Protein AF-A0A451AI60-F1 (afdb_monomer)

Organism: NCBI:txid2126343

Sequence (115 aa):
MENNRDEIVEEFSELGLFKDPHAISDLVGNKIPRLRKLSQVKKAGYYKDPTFLEKLKEVNEEEKWGIQYSPDGGLLVTEEDIDTVLRVLNNDRLTSKINAETFDADVKHKLPAAP

InterPro domains:
  IPR032359 Kiwa protein KwaB-like [PF16162] (3-99)

Radius of gyration: 14.9 Å; Cα contacts (8 Å, |Δi|>4): 104; chains: 1; bounding box: 44×38×31 Å

Foldseek 3Di:
DLVLLVVLLVVCVVVLQAPHSVQLVVLCPPPPVLVVLSSLLVVQVLVVPVVLVVLLVVVCVVVVLVFDADPVRHTDDDNVCSVVVSCSSSVNVVCCVVVVDDDPPPPPPDDDDDD

Mean predicted aligned error: 9.5 Å

pLDDT: mean 74.56, std 13.35, range [36.62, 85.44]

Structure (mmCIF, N/CA/C/O backbone):
data_AF-A0A451AI60-F1
#
_entry.id   AF-A0A451AI60-F1
#
loop_
_atom_site.group_PDB
_atom_site.id
_atom_site.type_symbol
_atom_site.label_atom_id
_atom_site.label_alt_id
_atom_site.label_comp_id
_atom_site.label_asym_id
_atom_site.label_entity_id
_atom_site.label_seq_id
_atom_site.pdbx_PDB_ins_code
_atom_site.Cartn_x
_atom_site.Cartn_y
_atom_site.Cartn_z
_atom_site.occupancy
_atom_site.B_iso_or_equiv
_atom_site.auth_seq_id
_atom_site.auth_comp_id
_atom_site.auth_asym_id
_atom_site.auth_atom_id
_atom_site.pdbx_PDB_model_num
ATOM 1 N N . MET A 1 1 ? 17.602 -14.838 -5.232 1.00 50.69 1 MET A N 1
ATOM 2 C CA . MET A 1 1 ? 16.883 -13.606 -4.825 1.00 50.69 1 MET A CA 1
ATOM 3 C C . MET A 1 1 ? 15.650 -13.352 -5.693 1.00 50.69 1 MET A C 1
ATOM 5 O O . MET A 1 1 ? 14.818 -12.558 -5.282 1.00 50.69 1 MET A O 1
ATOM 9 N N . GLU A 1 2 ? 15.482 -14.050 -6.823 1.00 52.94 2 GLU A N 1
ATOM 10 C CA . GLU A 1 2 ? 14.276 -13.948 -7.664 1.00 52.94 2 GLU A CA 1
ATOM 11 C C . GLU A 1 2 ? 13.000 -14.492 -7.006 1.00 52.94 2 GLU A C 1
ATOM 13 O O . GLU A 1 2 ? 11.951 -13.879 -7.144 1.00 52.94 2 GLU A O 1
ATOM 18 N N . ASN A 1 3 ? 13.103 -15.558 -6.206 1.00 65.25 3 ASN A N 1
ATOM 19 C CA . ASN A 1 3 ? 11.942 -16.220 -5.591 1.00 65.25 3 ASN A CA 1
ATOM 20 C C . ASN A 1 3 ? 11.075 -15.255 -4.752 1.00 65.25 3 ASN A C 1
ATOM 22 O O . ASN A 1 3 ? 9.867 -15.178 -4.905 1.00 65.25 3 ASN A O 1
ATOM 26 N N . ASN A 1 4 ? 11.718 -14.384 -3.969 1.00 69.31 4 ASN A N 1
ATOM 27 C CA . ASN A 1 4 ? 11.007 -13.462 -3.084 1.00 69.31 4 ASN A CA 1
ATOM 28 C C . ASN A 1 4 ? 10.240 -12.356 -3.836 1.00 69.31 4 ASN A C 1
ATOM 30 O O . ASN A 1 4 ? 9.316 -11.774 -3.273 1.00 69.31 4 ASN A O 1
ATOM 34 N N . ARG A 1 5 ? 10.661 -12.036 -5.071 1.00 75.88 5 ARG A N 1
ATOM 35 C CA . ARG A 1 5 ? 9.979 -11.084 -5.956 1.00 75.88 5 ARG A CA 1
ATOM 36 C C . ARG A 1 5 ? 8.785 -11.736 -6.635 1.00 75.88 5 ARG A C 1
ATOM 38 O O . ARG A 1 5 ? 7.749 -11.094 -6.710 1.00 75.88 5 ARG A O 1
ATOM 45 N N . ASP A 1 6 ? 8.948 -12.956 -7.127 1.00 79.44 6 ASP A N 1
ATOM 46 C CA . ASP A 1 6 ? 7.850 -13.676 -7.771 1.00 79.44 6 ASP A CA 1
ATOM 47 C C . ASP A 1 6 ? 6.726 -13.925 -6.765 1.00 79.44 6 ASP A C 1
ATOM 49 O O . ASP A 1 6 ? 5.602 -13.502 -6.993 1.00 79.44 6 ASP A O 1
ATOM 53 N N . GLU A 1 7 ? 7.064 -14.413 -5.569 1.00 83.25 7 GLU A N 1
ATOM 54 C CA . GLU A 1 7 ? 6.074 -14.691 -4.526 1.00 83.25 7 GLU A CA 1
ATOM 55 C C . GLU A 1 7 ? 5.241 -13.459 -4.127 1.00 83.25 7 GLU A C 1
ATOM 57 O O . GLU A 1 7 ? 4.030 -13.551 -4.004 1.00 83.25 7 GLU A O 1
ATOM 62 N N . ILE A 1 8 ? 5.851 -12.284 -3.918 1.00 82.69 8 ILE A N 1
ATOM 63 C CA . ILE A 1 8 ? 5.076 -11.078 -3.557 1.00 82.69 8 ILE A CA 1
ATOM 64 C C . ILE A 1 8 ? 4.261 -10.539 -4.740 1.00 82.69 8 ILE A C 1
ATOM 66 O O . ILE A 1 8 ? 3.191 -9.976 -4.538 1.00 82.69 8 ILE A O 1
ATOM 70 N N . VAL A 1 9 ? 4.753 -10.705 -5.971 1.00 83.31 9 VAL A N 1
ATOM 71 C CA . VAL A 1 9 ? 4.006 -10.365 -7.188 1.00 83.31 9 VAL A CA 1
ATOM 72 C C . VAL A 1 9 ? 2.778 -11.268 -7.320 1.00 83.31 9 VAL A C 1
ATOM 74 O O . VAL A 1 9 ? 1.696 -10.770 -7.630 1.00 83.31 9 VAL A O 1
ATOM 77 N N . GLU A 1 10 ? 2.918 -12.559 -7.019 1.00 84.44 10 GLU A N 1
ATOM 78 C CA . GLU A 1 10 ? 1.797 -13.494 -6.928 1.00 84.44 10 GLU A CA 1
ATOM 79 C C . GLU A 1 10 ? 0.824 -13.088 -5.815 1.00 84.44 10 GLU A C 1
AT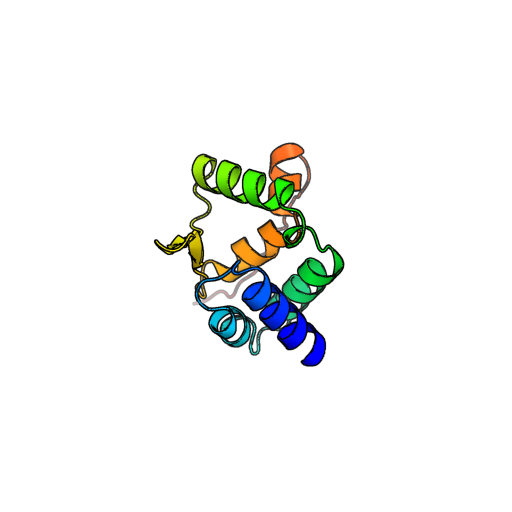OM 81 O O . GLU A 1 10 ? -0.360 -12.930 -6.098 1.00 84.44 10 GLU A O 1
ATOM 86 N N . GLU A 1 11 ? 1.299 -12.781 -4.601 1.00 85.44 11 GLU A N 1
ATOM 87 C CA . GLU A 1 11 ? 0.422 -12.325 -3.507 1.00 85.44 11 GLU A CA 1
ATOM 88 C C . GLU A 1 11 ? -0.358 -11.055 -3.878 1.00 85.44 11 GLU A C 1
ATOM 90 O O . GLU A 1 11 ? -1.542 -10.920 -3.582 1.00 85.44 11 GLU A O 1
ATOM 95 N N . PHE A 1 12 ? 0.287 -10.105 -4.553 1.00 84.25 12 PHE A N 1
ATOM 96 C CA . PHE A 1 12 ? -0.370 -8.903 -5.059 1.00 84.25 12 PHE A CA 1
ATOM 97 C C . PHE A 1 12 ? -1.451 -9.199 -6.096 1.00 84.25 12 PHE A C 1
ATOM 99 O O . PHE A 1 12 ? -2.466 -8.500 -6.122 1.00 84.25 12 PHE A O 1
ATOM 106 N N . SER A 1 13 ? -1.228 -10.213 -6.931 1.00 83.56 13 SER A N 1
ATOM 107 C CA . SER A 1 13 ? -2.209 -10.713 -7.891 1.00 83.56 13 SER A CA 1
ATOM 108 C C . SER A 1 13 ? -3.397 -11.359 -7.174 1.00 83.56 13 SER A C 1
ATOM 110 O O . SER A 1 13 ? -4.543 -11.019 -7.459 1.00 83.56 13 SER A O 1
ATOM 112 N N . GLU A 1 14 ? -3.136 -12.222 -6.187 1.00 84.31 14 GLU A N 1
ATOM 113 C CA . GLU A 1 14 ? -4.172 -12.901 -5.397 1.00 84.31 14 GLU A CA 1
ATOM 114 C C . GLU A 1 14 ? -5.033 -11.922 -4.594 1.00 84.31 14 GLU A C 1
ATOM 116 O O . GLU A 1 14 ? -6.250 -12.078 -4.508 1.00 84.31 14 GLU A O 1
ATOM 121 N N . LEU A 1 15 ? -4.413 -10.879 -4.041 1.00 80.44 15 LEU A N 1
ATOM 122 C CA . LEU A 1 15 ? -5.107 -9.817 -3.313 1.00 80.44 15 LEU A CA 1
ATOM 123 C C . LEU A 1 15 ? -5.815 -8.819 -4.241 1.00 80.44 15 LEU A C 1
ATOM 125 O O . LEU A 1 15 ? -6.541 -7.954 -3.753 1.00 80.44 15 LEU A O 1
ATOM 129 N N . GLY A 1 16 ? -5.587 -8.887 -5.559 1.00 80.62 16 GLY A N 1
ATOM 130 C CA . GLY A 1 16 ? -6.095 -7.902 -6.517 1.00 80.62 16 GLY A CA 1
ATOM 131 C C . GLY A 1 16 ? -5.598 -6.482 -6.231 1.00 80.62 16 GLY A C 1
ATOM 132 O O . GLY A 1 16 ? -6.258 -5.504 -6.582 1.00 80.62 16 GLY A O 1
ATOM 133 N N . LEU A 1 17 ? -4.449 -6.361 -5.558 1.00 82.06 17 LEU A N 1
ATOM 134 C CA . LEU A 1 17 ? -3.948 -5.085 -5.062 1.00 82.06 17 LEU A CA 1
ATOM 135 C C . LEU A 1 17 ? -3.489 -4.185 -6.206 1.00 82.06 17 LEU A C 1
ATOM 137 O O . LEU A 1 17 ? -3.664 -2.971 -6.161 1.00 82.06 17 LEU A O 1
ATOM 141 N N . PHE A 1 18 ? -2.901 -4.795 -7.232 1.00 83.19 18 PHE A N 1
ATOM 142 C CA . PHE A 1 18 ? -2.397 -4.125 -8.420 1.00 83.19 18 PHE A CA 1
ATOM 143 C C . PHE A 1 18 ? -3.186 -4.554 -9.644 1.00 83.19 18 PHE A C 1
ATOM 145 O O . PHE A 1 18 ? -3.549 -5.720 -9.783 1.00 83.19 18 PHE A O 1
ATOM 152 N N . LYS A 1 19 ? -3.393 -3.618 -10.573 1.00 83.88 19 LYS A N 1
ATOM 153 C CA . LYS A 1 19 ? -3.982 -3.954 -11.875 1.00 83.88 19 LYS A CA 1
ATOM 154 C C . LYS A 1 19 ? -3.050 -4.834 -12.699 1.00 83.88 19 LYS A C 1
ATOM 156 O O . LYS A 1 19 ? -3.523 -5.734 -13.383 1.00 83.88 19 LYS A O 1
ATOM 161 N N . ASP A 1 20 ? -1.751 -4.5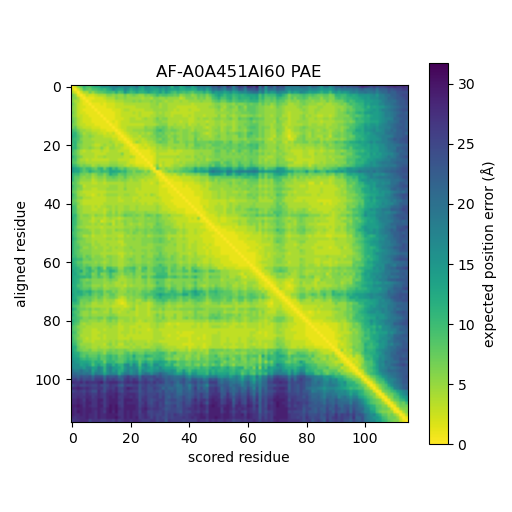46 -12.629 1.00 81.88 20 ASP A N 1
ATOM 162 C CA . ASP A 1 20 ? -0.719 -5.291 -13.339 1.00 81.88 20 ASP A CA 1
ATOM 163 C C . ASP A 1 20 ? 0.423 -5.668 -12.376 1.00 81.88 20 ASP A C 1
ATOM 165 O O . ASP A 1 20 ? 1.363 -4.895 -12.164 1.00 81.88 20 ASP A O 1
ATOM 169 N N . PRO A 1 21 ? 0.337 -6.839 -11.722 1.00 79.75 21 PRO A N 1
ATOM 170 C CA . PRO A 1 21 ? 1.386 -7.305 -10.820 1.00 79.75 21 PRO A CA 1
ATOM 171 C C . PRO A 1 21 ? 2.684 -7.631 -11.586 1.00 79.75 21 PRO A C 1
ATOM 173 O O . PRO A 1 21 ? 3.785 -7.483 -11.049 1.00 79.75 21 PRO A O 1
ATOM 176 N N . HIS A 1 22 ? 2.593 -7.972 -12.875 1.00 79.69 22 HIS A N 1
ATOM 177 C CA . HIS A 1 22 ? 3.758 -8.209 -13.730 1.00 79.69 22 HIS A CA 1
ATOM 178 C C . HIS A 1 22 ? 4.571 -6.928 -13.967 1.00 79.69 22 HIS A C 1
ATOM 180 O O . HIS A 1 22 ? 5.801 -6.998 -14.007 1.00 79.69 22 HIS A O 1
ATOM 186 N N . ALA A 1 23 ? 3.930 -5.757 -14.019 1.00 82.75 23 ALA A N 1
ATOM 187 C CA . ALA A 1 23 ? 4.603 -4.465 -14.088 1.00 82.75 23 ALA A CA 1
ATOM 188 C C . ALA A 1 23 ? 5.498 -4.224 -12.865 1.00 82.75 23 ALA A C 1
ATOM 190 O O . ALA A 1 23 ? 6.629 -3.778 -13.025 1.00 82.75 23 ALA A O 1
ATOM 191 N N . ILE A 1 24 ? 5.065 -4.588 -11.648 1.00 81.31 24 ILE A N 1
ATOM 192 C CA . ILE A 1 24 ? 5.932 -4.535 -10.452 1.00 81.31 24 ILE A CA 1
ATOM 193 C C . ILE A 1 24 ? 7.183 -5.370 -10.698 1.00 81.31 24 ILE A C 1
ATOM 195 O O . ILE A 1 24 ? 8.300 -4.914 -10.453 1.00 81.31 24 ILE A O 1
ATOM 199 N N . SER A 1 25 ? 6.987 -6.591 -11.195 1.00 81.81 25 SER A N 1
ATOM 200 C CA . SER A 1 25 ? 8.072 -7.501 -11.516 1.00 81.81 25 SER A CA 1
ATOM 201 C C . SER A 1 25 ? 9.051 -6.812 -12.479 1.00 81.81 25 SER A C 1
ATOM 203 O O . SER A 1 25 ? 10.212 -6.619 -12.127 1.00 81.81 25 SER A O 1
ATOM 205 N N . ASP A 1 26 ? 8.592 -6.352 -13.640 1.00 83.75 26 ASP A N 1
ATOM 206 C CA . ASP A 1 26 ? 9.429 -5.712 -14.663 1.00 83.75 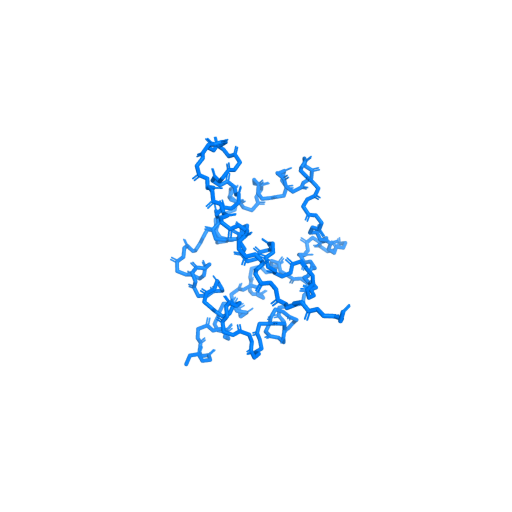26 ASP A CA 1
ATOM 207 C C . ASP A 1 26 ? 10.175 -4.463 -14.147 1.00 83.75 26 ASP A C 1
ATOM 209 O O . ASP A 1 26 ? 11.398 -4.354 -14.271 1.00 83.75 26 ASP A O 1
ATOM 213 N N . LEU A 1 27 ? 9.467 -3.580 -13.436 1.00 81.94 27 LEU A N 1
ATOM 214 C CA . LEU A 1 27 ? 10.008 -2.338 -12.875 1.00 81.94 27 LEU A CA 1
ATOM 215 C C . LEU A 1 27 ? 11.047 -2.582 -11.773 1.00 81.94 27 LEU A C 1
ATOM 217 O O . LEU A 1 27 ? 11.989 -1.794 -11.596 1.00 81.94 27 LEU A O 1
ATOM 221 N N . VAL A 1 28 ? 10.865 -3.643 -10.986 1.00 76.69 28 VAL A N 1
ATOM 222 C CA . VAL A 1 28 ? 11.795 -4.046 -9.926 1.00 76.69 28 VAL A CA 1
ATOM 223 C C . VAL A 1 28 ? 12.991 -4.785 -10.530 1.00 76.69 28 VAL A C 1
ATOM 225 O O . VAL A 1 28 ? 14.129 -4.505 -10.146 1.00 76.69 28 VAL A O 1
ATOM 228 N N . GLY A 1 29 ? 12.736 -5.652 -11.512 1.00 71.81 29 GLY A N 1
ATOM 229 C CA . GLY A 1 29 ? 13.644 -6.040 -12.587 1.00 71.81 29 GLY A CA 1
ATOM 230 C C . GLY A 1 29 ? 15.105 -6.186 -12.186 1.00 71.81 29 GLY A C 1
ATOM 231 O O . GLY A 1 29 ? 15.496 -7.068 -11.423 1.00 71.81 29 GLY A O 1
ATOM 232 N N . ASN A 1 30 ? 15.912 -5.275 -12.727 1.00 64.50 30 ASN A N 1
ATOM 233 C CA . ASN A 1 30 ? 17.358 -5.212 -12.534 1.00 64.50 30 ASN A CA 1
ATOM 234 C C . ASN A 1 30 ? 17.783 -4.216 -11.433 1.00 64.50 30 ASN A C 1
ATOM 236 O O . ASN A 1 30 ? 18.972 -3.986 -11.216 1.00 64.50 30 ASN A O 1
ATOM 240 N N . LYS A 1 31 ? 16.838 -3.588 -10.719 1.00 78.44 31 LYS A N 1
ATOM 241 C CA . LYS A 1 31 ? 17.159 -2.571 -9.707 1.00 78.44 31 LYS A CA 1
ATOM 242 C C . LYS A 1 31 ? 17.196 -3.194 -8.313 1.00 78.44 31 LYS A C 1
ATOM 244 O O . LYS A 1 31 ? 16.203 -3.215 -7.588 1.00 78.44 31 LYS A O 1
ATOM 249 N N . ILE A 1 32 ? 18.398 -3.596 -7.889 1.00 79.25 32 ILE A N 1
ATOM 250 C CA . ILE A 1 32 ? 18.728 -4.038 -6.516 1.00 79.25 32 ILE A CA 1
ATOM 251 C C . ILE A 1 32 ? 18.046 -3.209 -5.403 1.00 79.25 32 ILE A C 1
ATOM 253 O O . ILE A 1 32 ? 17.490 -3.818 -4.484 1.00 79.25 32 ILE A O 1
ATOM 257 N N . PRO A 1 33 ? 18.033 -1.857 -5.425 1.00 79.44 33 PRO A N 1
ATOM 258 C CA . PRO A 1 33 ? 17.362 -1.090 -4.373 1.00 79.44 33 PRO A CA 1
ATOM 259 C C . PRO A 1 33 ? 15.846 -1.332 -4.323 1.00 79.44 33 PRO A C 1
ATOM 261 O O . PRO A 1 33 ? 15.284 -1.424 -3.232 1.00 79.44 33 PRO A O 1
ATOM 264 N N . ARG A 1 34 ? 15.189 -1.502 -5.479 1.00 82.31 34 ARG A N 1
ATOM 265 C CA . ARG A 1 34 ? 13.753 -1.812 -5.561 1.00 82.31 34 ARG A CA 1
ATOM 266 C C . ARG A 1 34 ? 13.476 -3.231 -5.061 1.00 82.31 34 ARG A C 1
ATOM 268 O O . ARG A 1 34 ? 12.560 -3.417 -4.270 1.00 82.31 34 ARG A O 1
ATOM 275 N N . LEU A 1 35 ? 14.328 -4.200 -5.410 1.00 82.88 35 LEU A N 1
ATOM 276 C CA . LEU A 1 35 ? 14.239 -5.584 -4.916 1.00 82.88 35 LEU A CA 1
ATOM 277 C C . LEU A 1 35 ? 14.333 -5.668 -3.388 1.00 82.88 35 LEU A C 1
ATOM 279 O O . LEU A 1 35 ? 13.584 -6.416 -2.754 1.00 82.88 35 LEU A O 1
ATOM 283 N N . ARG A 1 36 ? 15.236 -4.883 -2.781 1.00 82.56 36 ARG A N 1
ATOM 284 C CA . ARG A 1 36 ? 15.324 -4.798 -1.318 1.00 82.56 36 ARG A CA 1
ATOM 285 C C . ARG A 1 36 ? 14.042 -4.235 -0.721 1.00 82.56 36 ARG A C 1
ATOM 287 O O . ARG A 1 36 ? 13.523 -4.833 0.214 1.00 82.56 36 ARG A O 1
ATOM 294 N N . LYS A 1 37 ? 13.519 -3.128 -1.260 1.00 81.25 37 LYS A N 1
ATOM 295 C CA . LYS A 1 37 ? 12.261 -2.531 -0.783 1.00 81.25 37 LYS A CA 1
ATOM 296 C C . LYS A 1 37 ? 11.107 -3.519 -0.886 1.00 81.25 37 LYS A C 1
ATOM 298 O O . LYS A 1 37 ? 10.447 -3.760 0.114 1.00 81.25 37 LYS A O 1
ATOM 303 N N . LEU A 1 38 ? 10.953 -4.169 -2.034 1.00 84.50 38 LEU A N 1
ATOM 304 C CA . LEU A 1 38 ? 9.955 -5.210 -2.265 1.00 84.50 38 LEU A CA 1
ATOM 305 C C . LEU A 1 38 ? 10.060 -6.345 -1.229 1.00 84.50 38 LEU A C 1
ATOM 307 O O . LEU A 1 38 ? 9.073 -6.724 -0.608 1.00 84.50 38 LEU A O 1
ATOM 311 N N . SER A 1 39 ? 11.273 -6.827 -0.952 1.00 84.00 39 SER A N 1
ATOM 312 C CA . SER A 1 39 ? 11.487 -7.851 0.079 1.00 84.00 39 SER A CA 1
ATOM 313 C C . SER A 1 39 ? 11.117 -7.369 1.486 1.00 84.00 39 SER A C 1
ATOM 315 O O . SER A 1 39 ? 10.589 -8.148 2.277 1.00 84.00 39 SER A O 1
ATOM 317 N N . GLN A 1 40 ? 11.366 -6.095 1.809 1.00 84.00 40 GLN A N 1
ATOM 318 C CA . GLN A 1 40 ? 10.935 -5.511 3.080 1.00 84.00 40 GLN A CA 1
ATOM 319 C C . GLN A 1 40 ? 9.412 -5.392 3.150 1.00 84.00 40 GLN A C 1
ATOM 321 O O . GLN A 1 40 ? 8.848 -5.705 4.190 1.00 84.00 40 GLN A O 1
ATOM 326 N N . VAL A 1 41 ? 8.742 -4.993 2.061 1.00 85.12 41 VAL A N 1
ATOM 327 C CA . VAL A 1 41 ? 7.272 -4.973 1.968 1.00 85.12 41 VAL A CA 1
ATOM 328 C C . VAL A 1 41 ? 6.711 -6.362 2.252 1.00 85.12 41 VAL A C 1
ATOM 330 O O . VAL A 1 41 ? 5.866 -6.498 3.132 1.00 85.12 41 VAL A O 1
ATOM 333 N N . LYS A 1 42 ? 7.235 -7.403 1.585 1.00 84.25 42 LYS A N 1
ATOM 334 C CA . LYS A 1 42 ? 6.828 -8.797 1.823 1.00 84.25 42 LYS A CA 1
ATOM 335 C C . LYS A 1 42 ? 6.988 -9.184 3.290 1.00 84.25 42 LYS A C 1
ATOM 337 O O . LYS A 1 42 ? 6.065 -9.721 3.890 1.00 84.25 42 LYS A O 1
ATOM 342 N N . LYS A 1 43 ? 8.157 -8.887 3.866 1.00 82.75 43 LYS A N 1
ATOM 343 C CA . LYS A 1 43 ? 8.479 -9.206 5.261 1.00 82.75 43 LYS A CA 1
ATOM 344 C C . LYS A 1 43 ? 7.581 -8.462 6.251 1.00 82.75 43 LYS A C 1
ATOM 346 O O . LYS A 1 43 ? 7.271 -9.001 7.305 1.00 82.75 43 LYS A O 1
ATOM 351 N N . ALA A 1 44 ? 7.203 -7.233 5.919 1.00 83.25 44 ALA A N 1
ATOM 352 C CA . ALA A 1 44 ? 6.334 -6.406 6.734 1.00 83.25 44 ALA A CA 1
ATOM 353 C C . ALA A 1 44 ? 4.872 -6.875 6.668 1.00 83.25 44 ALA A C 1
ATOM 355 O O . ALA A 1 44 ? 4.176 -6.850 7.675 1.00 83.25 44 ALA A O 1
ATOM 356 N N . GLY A 1 45 ? 4.415 -7.325 5.494 1.00 82.56 45 GLY A N 1
ATOM 357 C CA . GLY A 1 45 ? 3.102 -7.947 5.312 1.00 82.56 45 GLY A CA 1
ATOM 358 C C . GLY A 1 45 ? 1.903 -7.015 5.520 1.00 82.56 45 GLY A C 1
ATOM 359 O O . GLY A 1 45 ? 0.777 -7.494 5.505 1.00 82.56 45 GLY A O 1
ATOM 360 N N . TYR A 1 46 ? 2.110 -5.702 5.687 1.00 83.38 46 TYR A N 1
ATOM 361 C CA . TYR A 1 46 ? 1.035 -4.743 5.976 1.00 83.38 46 TYR A CA 1
ATOM 362 C C . TYR A 1 46 ? -0.036 -4.680 4.888 1.00 83.38 46 TYR A C 1
ATOM 364 O O . TYR A 1 46 ? -1.207 -4.517 5.196 1.00 83.38 46 TYR A O 1
ATOM 372 N N . TYR A 1 47 ? 0.344 -4.863 3.625 1.00 81.88 47 TYR A N 1
ATOM 373 C CA . TYR A 1 47 ? -0.586 -4.884 2.493 1.00 81.88 47 TYR A CA 1
ATOM 374 C C . TYR A 1 47 ? -1.605 -6.035 2.543 1.00 81.88 47 TYR A C 1
ATOM 376 O O . TYR A 1 47 ? -2.578 -6.004 1.799 1.00 81.88 47 TYR A O 1
ATOM 384 N N . LYS A 1 48 ? -1.389 -7.047 3.396 1.00 82.69 48 LYS A N 1
ATOM 385 C CA . LYS A 1 48 ? -2.353 -8.128 3.648 1.00 82.69 48 LYS A CA 1
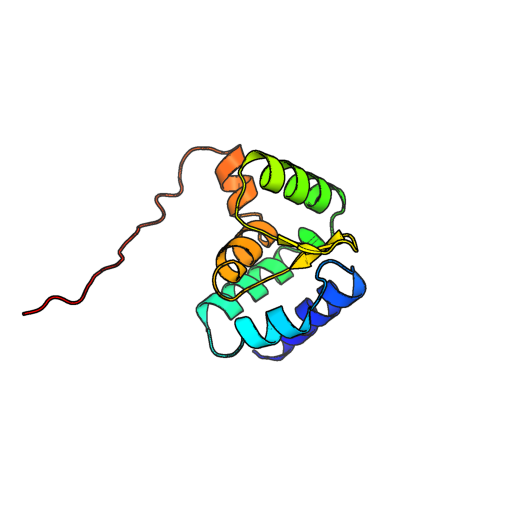ATOM 386 C C . LYS A 1 48 ? -3.459 -7.698 4.613 1.00 82.69 48 LYS A C 1
ATOM 388 O O . LYS A 1 48 ? -4.472 -8.381 4.718 1.00 82.69 48 LYS A O 1
ATOM 393 N N . ASP A 1 49 ? -3.253 -6.602 5.343 1.00 83.75 49 ASP A N 1
ATOM 394 C CA . ASP A 1 49 ? -4.220 -6.081 6.296 1.00 83.75 49 ASP A CA 1
ATOM 395 C C . ASP A 1 49 ? -5.187 -5.107 5.596 1.00 83.75 49 ASP A C 1
ATOM 397 O O . ASP A 1 49 ? -4.750 -4.099 5.032 1.00 83.75 49 ASP A O 1
ATOM 401 N N . PRO A 1 50 ? -6.505 -5.365 5.626 1.00 80.19 50 PRO A N 1
ATOM 402 C CA . PRO A 1 50 ? -7.480 -4.510 4.952 1.00 80.19 50 PRO A CA 1
ATOM 403 C C . PRO A 1 50 ? -7.527 -3.096 5.548 1.00 80.19 50 PRO A C 1
ATOM 405 O O . PRO A 1 50 ? -7.649 -2.127 4.802 1.00 80.19 50 PRO A O 1
ATOM 408 N N . THR A 1 51 ? -7.326 -2.950 6.863 1.00 84.31 51 THR A N 1
ATOM 409 C CA . THR A 1 51 ? -7.268 -1.642 7.541 1.00 84.31 51 THR A CA 1
ATOM 410 C C . THR A 1 51 ? -6.115 -0.799 7.011 1.00 84.31 51 THR A C 1
ATOM 412 O O . THR A 1 51 ? -6.224 0.418 6.855 1.00 84.31 51 THR A O 1
ATOM 415 N N . PHE A 1 52 ? -4.975 -1.440 6.753 1.00 83.88 52 PHE A N 1
ATOM 416 C CA . PHE A 1 52 ? -3.818 -0.772 6.179 1.00 83.88 52 PHE A CA 1
ATOM 417 C C . PHE A 1 52 ? -4.094 -0.291 4.753 1.00 83.88 52 PHE A C 1
ATOM 419 O O . PHE A 1 52 ? -3.707 0.826 4.415 1.00 83.88 52 PHE A O 1
ATOM 426 N N . LEU A 1 53 ? -4.785 -1.089 3.935 1.00 81.38 53 LEU A N 1
ATOM 427 C CA . LEU A 1 53 ? -5.154 -0.699 2.572 1.00 81.38 53 LEU A CA 1
ATOM 428 C C . LEU A 1 53 ? -6.141 0.469 2.543 1.00 81.38 53 LEU A C 1
ATOM 430 O O . LEU A 1 53 ? -5.975 1.384 1.735 1.00 81.38 53 LEU A O 1
ATOM 434 N N . GLU A 1 54 ? -7.117 0.484 3.450 1.00 83.19 54 GLU A N 1
ATOM 435 C CA . GLU A 1 54 ? -8.027 1.622 3.605 1.00 83.19 54 GLU A CA 1
ATOM 436 C C . GLU A 1 54 ? -7.262 2.899 3.970 1.00 83.19 54 GLU A C 1
ATOM 438 O O . GLU A 1 54 ? -7.411 3.921 3.298 1.00 83.19 54 GLU A O 1
ATOM 443 N N . LYS A 1 55 ? -6.358 2.825 4.956 1.00 83.56 55 LYS A N 1
ATOM 444 C CA . LYS A 1 55 ? -5.495 3.959 5.327 1.00 83.56 55 LYS A CA 1
ATOM 445 C C . LYS A 1 55 ? -4.580 4.399 4.192 1.00 83.56 55 LYS A C 1
ATOM 447 O O . LYS A 1 55 ? -4.370 5.590 3.998 1.00 83.56 55 LYS A O 1
ATOM 452 N N . LEU A 1 56 ? -4.012 3.455 3.450 1.00 83.44 56 LEU A N 1
ATOM 453 C CA . LEU A 1 56 ? -3.154 3.740 2.306 1.00 83.44 56 LEU A CA 1
ATOM 454 C C . LEU A 1 56 ? -3.907 4.545 1.249 1.00 83.44 56 LEU A C 1
ATOM 456 O O . LEU A 1 56 ? -3.357 5.511 0.724 1.00 83.44 56 LEU A O 1
ATOM 460 N N . LYS A 1 57 ? -5.159 4.172 0.970 1.00 81.94 57 LYS A N 1
ATOM 461 C CA . LYS A 1 57 ? -6.013 4.894 0.030 1.00 81.94 57 LYS A CA 1
ATOM 462 C C . LYS A 1 57 ? -6.339 6.295 0.543 1.00 81.94 57 LYS A C 1
ATOM 464 O O . LYS A 1 57 ? -6.107 7.257 -0.181 1.00 81.94 57 LYS A O 1
ATOM 469 N N . GLU A 1 58 ? -6.791 6.407 1.790 1.00 85.00 58 GLU A N 1
ATOM 470 C CA . GLU A 1 58 ? -7.141 7.686 2.420 1.00 85.00 58 GLU A CA 1
ATOM 471 C C . GLU A 1 58 ? -5.961 8.666 2.414 1.00 85.00 58 GLU A C 1
ATOM 473 O O . GLU A 1 58 ? -6.066 9.775 1.890 1.00 85.00 58 GLU A O 1
ATOM 478 N N . VAL A 1 59 ? -4.796 8.227 2.899 1.00 82.19 59 VAL A N 1
ATOM 479 C CA . VAL A 1 59 ? -3.602 9.077 2.945 1.00 82.19 59 VAL A CA 1
ATOM 480 C C . VAL A 1 59 ? -3.089 9.383 1.539 1.00 82.19 59 VAL A C 1
ATOM 482 O O . VAL A 1 59 ? -2.629 10.494 1.292 1.00 82.19 59 VAL A O 1
ATOM 485 N N . ASN A 1 60 ? -3.193 8.452 0.586 1.00 82.50 60 ASN A N 1
ATOM 486 C CA . ASN A 1 60 ? -2.836 8.753 -0.796 1.00 82.50 60 ASN A CA 1
ATOM 487 C C . ASN A 1 60 ? -3.725 9.850 -1.406 1.00 82.50 60 ASN A C 1
ATOM 489 O O . ASN A 1 60 ? -3.213 10.692 -2.144 1.00 82.50 60 ASN A O 1
ATOM 493 N N . GLU A 1 61 ? -5.032 9.835 -1.136 1.00 81.06 61 GLU A N 1
ATOM 494 C CA . GLU A 1 61 ? -5.952 10.870 -1.621 1.00 81.06 61 GLU A CA 1
ATOM 495 C C . GLU A 1 61 ? -5.686 12.227 -0.954 1.00 81.06 61 GLU A C 1
ATOM 497 O O . GLU A 1 61 ? -5.695 13.254 -1.638 1.00 81.06 61 GLU A O 1
ATOM 502 N N . GLU A 1 62 ? -5.377 12.229 0.344 1.00 83.69 62 GLU A N 1
ATOM 503 C CA . GLU A 1 62 ? -5.041 13.439 1.101 1.00 83.69 62 GLU A CA 1
ATOM 504 C C . GLU A 1 62 ? -3.711 14.061 0.642 1.00 83.69 62 GLU A C 1
ATOM 506 O O . GLU A 1 62 ? -3.627 15.259 0.373 1.00 83.69 62 GLU A O 1
ATOM 511 N N . GLU A 1 63 ? -2.675 13.239 0.481 1.00 76.81 63 GLU A N 1
ATOM 512 C CA . GLU A 1 63 ? -1.313 13.698 0.196 1.00 76.81 63 GLU A CA 1
ATOM 513 C C . GLU A 1 63 ? -0.958 13.757 -1.284 1.00 76.81 63 GLU A C 1
ATOM 515 O O . GLU A 1 63 ? 0.100 14.278 -1.644 1.00 76.81 63 GLU A O 1
ATOM 520 N N . LYS A 1 64 ? -1.813 13.204 -2.147 1.00 77.94 64 LYS A N 1
ATOM 521 C CA . LYS A 1 64 ? -1.586 13.111 -3.591 1.00 77.94 64 LYS A CA 1
ATOM 522 C C . LYS A 1 64 ? -0.193 12.579 -3.914 1.00 77.94 64 LYS A C 1
ATOM 524 O O . LYS A 1 64 ? 0.557 13.194 -4.671 1.00 77.94 64 LYS A O 1
ATOM 529 N N . TRP A 1 65 ? 0.153 11.415 -3.366 1.00 75.62 65 TRP A N 1
ATOM 530 C CA . TRP A 1 65 ? 1.474 10.809 -3.572 1.00 75.62 65 TRP A CA 1
ATOM 531 C C . TRP A 1 65 ? 1.814 10.510 -5.038 1.00 75.62 65 TRP A C 1
ATOM 533 O O . TRP A 1 65 ? 2.974 10.238 -5.333 1.00 75.62 65 TRP A O 1
ATOM 543 N N . GLY A 1 66 ? 0.833 10.600 -5.939 1.00 73.62 66 GLY A N 1
ATOM 544 C CA . GLY A 1 66 ? 0.992 10.310 -7.361 1.00 73.62 66 GLY A CA 1
ATOM 545 C C . GLY A 1 66 ? 0.669 8.861 -7.706 1.00 73.62 66 GLY A C 1
ATOM 546 O O . GLY A 1 66 ? 0.753 8.497 -8.875 1.00 73.62 66 GLY A O 1
ATOM 547 N N . ILE A 1 67 ? 0.239 8.067 -6.718 1.00 82.31 67 ILE A N 1
ATOM 548 C CA . ILE A 1 67 ? -0.181 6.689 -6.937 1.00 82.31 67 ILE A CA 1
ATOM 549 C C . ILE A 1 67 ? -1.478 6.700 -7.726 1.00 82.31 67 ILE A C 1
ATOM 551 O O . ILE A 1 67 ? -2.490 7.281 -7.315 1.00 82.31 67 ILE A O 1
ATOM 555 N N . GLN A 1 68 ? -1.437 6.047 -8.877 1.00 82.19 68 GLN A N 1
ATOM 556 C CA . GLN A 1 68 ? -2.586 5.930 -9.750 1.00 82.19 68 GLN A CA 1
ATOM 557 C C . GLN A 1 68 ? -3.381 4.680 -9.377 1.00 82.19 68 GLN A C 1
ATOM 559 O O . GLN A 1 68 ? -2.819 3.647 -9.027 1.00 82.19 68 GLN A O 1
ATOM 564 N N . TYR A 1 69 ? -4.704 4.763 -9.469 1.00 82.62 69 TYR A N 1
ATOM 565 C CA . TYR A 1 69 ? -5.595 3.623 -9.272 1.00 82.62 69 TYR A CA 1
ATOM 566 C C . TYR A 1 69 ? -6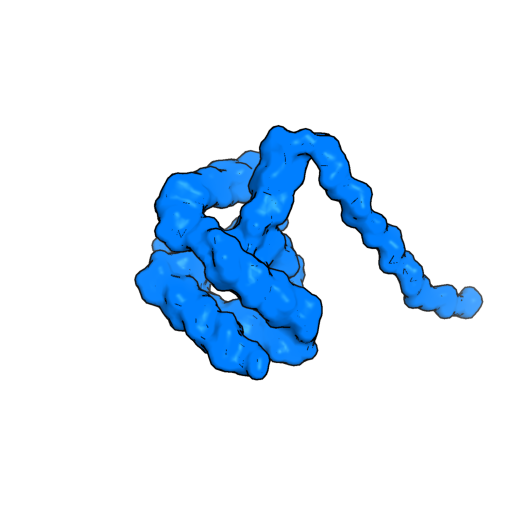.344 3.379 -10.573 1.00 82.62 69 TYR A C 1
ATOM 568 O O . TYR A 1 69 ? -6.788 4.310 -11.245 1.00 82.62 69 TYR A O 1
ATOM 576 N N . SER A 1 70 ? -6.467 2.112 -10.936 1.00 78.94 70 SER A N 1
ATOM 577 C CA . SER A 1 70 ? -7.316 1.674 -12.031 1.00 78.94 70 SER A CA 1
ATOM 578 C C . SER A 1 70 ? -8.789 1.839 -11.666 1.00 78.94 70 SER A C 1
ATOM 580 O O . SER A 1 70 ? -9.140 1.761 -10.489 1.00 78.94 70 SER A O 1
ATOM 582 N N . PRO A 1 71 ? -9.680 1.965 -12.664 1.00 73.12 71 PRO A N 1
ATOM 583 C CA . PRO A 1 71 ? -11.127 1.986 -12.439 1.00 73.12 71 PRO A CA 1
ATOM 584 C C . PRO A 1 71 ? -11.671 0.701 -11.783 1.00 73.12 71 PRO A C 1
ATOM 586 O O . PRO A 1 71 ? -12.727 0.745 -11.167 1.00 73.12 71 PRO A O 1
ATOM 589 N N . ASP A 1 72 ? -10.937 -0.415 -11.861 1.00 70.00 72 ASP A N 1
ATOM 590 C CA . ASP A 1 72 ? -11.210 -1.665 -11.125 1.00 70.00 72 ASP A CA 1
ATOM 591 C C . ASP A 1 72 ? -10.871 -1.597 -9.622 1.00 70.00 72 ASP A C 1
ATOM 593 O O . ASP A 1 72 ? -11.167 -2.527 -8.882 1.00 70.00 72 ASP A O 1
ATOM 597 N N . GLY A 1 73 ? -10.206 -0.533 -9.161 1.00 71.88 73 GLY A N 1
ATOM 598 C CA . GLY A 1 73 ? -9.718 -0.399 -7.785 1.00 71.88 73 GLY A CA 1
ATOM 599 C C . GLY A 1 73 ? -8.289 -0.904 -7.548 1.00 71.88 73 GLY A C 1
ATOM 600 O O . GLY A 1 73 ? -7.755 -0.686 -6.465 1.00 71.88 73 GLY A O 1
ATOM 601 N N . GLY A 1 74 ? -7.640 -1.513 -8.546 1.00 81.44 74 GLY A N 1
ATOM 602 C CA . GLY A 1 74 ? -6.241 -1.949 -8.450 1.00 81.44 74 GLY A CA 1
ATOM 603 C C . GLY A 1 74 ? -5.236 -0.804 -8.619 1.00 81.44 74 GLY A C 1
ATOM 604 O O . GLY A 1 74 ? -5.396 0.047 -9.493 1.00 81.44 74 GLY A O 1
ATOM 605 N N . LEU A 1 75 ? -4.163 -0.802 -7.835 1.00 83.81 75 LEU A N 1
ATOM 606 C CA . LEU A 1 75 ? -3.043 0.135 -7.942 1.00 83.81 75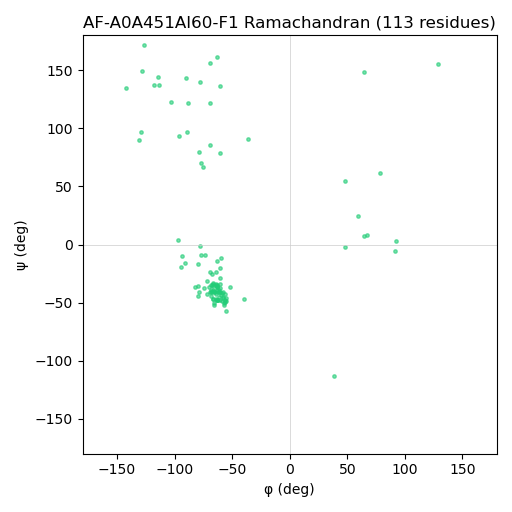 LEU A CA 1
ATOM 607 C C . LEU A 1 75 ? -2.354 0.019 -9.314 1.00 83.81 75 LEU A C 1
ATOM 609 O O . LEU A 1 75 ? -2.095 -1.079 -9.816 1.00 83.81 75 LEU A O 1
ATOM 613 N N . LEU A 1 76 ? -2.044 1.162 -9.918 1.00 84.38 76 LEU A N 1
ATOM 614 C CA . LEU A 1 76 ? -1.224 1.302 -11.117 1.00 84.38 76 LEU A CA 1
ATOM 615 C C . LEU A 1 76 ? 0.150 1.793 -10.695 1.00 84.38 76 LEU A C 1
ATOM 617 O O . LEU A 1 76 ? 0.275 2.853 -10.087 1.00 84.38 76 LEU A O 1
ATOM 621 N N . VAL A 1 77 ? 1.174 1.025 -11.046 1.00 82.12 77 VAL A N 1
ATOM 622 C CA . VAL A 1 77 ? 2.554 1.358 -10.721 1.00 82.12 77 VAL A CA 1
ATOM 623 C C . VAL A 1 77 ? 3.338 1.664 -11.991 1.00 82.12 77 VAL A C 1
ATOM 625 O O . VAL A 1 77 ? 3.203 0.985 -13.008 1.00 82.12 77 VAL A O 1
ATOM 628 N N . THR A 1 78 ? 4.155 2.709 -11.943 1.00 83.06 78 THR A N 1
ATOM 629 C CA . THR A 1 78 ? 5.003 3.146 -13.059 1.00 83.06 78 THR A CA 1
ATOM 630 C C . THR A 1 78 ? 6.451 3.265 -12.596 1.00 83.06 78 THR A C 1
ATOM 632 O O . THR A 1 78 ? 6.744 3.156 -11.405 1.00 83.06 78 THR A O 1
ATOM 635 N N . GLU A 1 79 ? 7.397 3.485 -13.513 1.00 79.94 79 GLU A N 1
ATOM 636 C CA . GLU A 1 79 ? 8.813 3.598 -13.139 1.00 79.94 79 GLU A CA 1
ATOM 637 C C . GLU A 1 79 ? 9.104 4.756 -12.164 1.00 79.94 79 GLU A C 1
ATOM 639 O O . GLU A 1 79 ? 10.038 4.663 -11.356 1.00 79.94 79 GLU A O 1
ATOM 644 N N . GLU A 1 80 ? 8.300 5.813 -12.219 1.00 78.00 80 GLU A N 1
ATOM 645 C CA . GLU A 1 80 ? 8.431 6.991 -11.361 1.00 78.00 80 GLU A CA 1
ATOM 646 C C . GLU A 1 80 ? 7.780 6.764 -9.988 1.00 78.00 80 GLU A C 1
ATOM 648 O O . GLU A 1 80 ? 8.332 7.171 -8.965 1.00 78.00 80 GLU A O 1
ATOM 653 N N . ASP A 1 81 ? 6.658 6.038 -9.946 1.00 81.25 81 ASP A N 1
ATOM 654 C CA . ASP A 1 81 ? 5.864 5.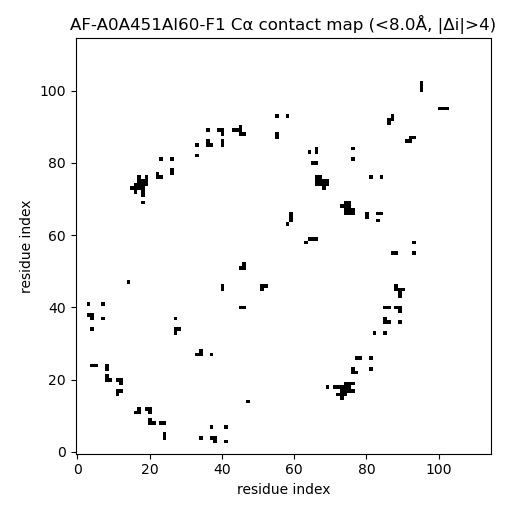836 -8.730 1.00 81.25 81 ASP A CA 1
ATOM 655 C C . ASP A 1 81 ? 6.210 4.545 -7.959 1.00 81.25 81 ASP A C 1
ATOM 657 O O . ASP A 1 81 ? 5.987 4.457 -6.754 1.00 81.25 81 ASP A O 1
ATOM 661 N N . ILE A 1 82 ? 6.860 3.559 -8.592 1.00 83.19 82 ILE A N 1
ATOM 662 C CA . ILE A 1 82 ? 7.265 2.288 -7.955 1.00 83.19 82 ILE A CA 1
ATOM 663 C C . ILE A 1 82 ? 8.053 2.494 -6.661 1.00 83.19 82 ILE A C 1
ATOM 665 O O . ILE A 1 82 ? 7.893 1.740 -5.704 1.00 83.19 82 ILE A O 1
ATOM 669 N N . ASP A 1 83 ? 8.903 3.519 -6.594 1.00 82.06 83 ASP A N 1
ATOM 670 C CA . ASP A 1 83 ? 9.670 3.800 -5.381 1.00 82.06 83 ASP A CA 1
ATOM 671 C C . ASP A 1 83 ? 8.768 4.263 -4.230 1.00 82.06 83 ASP A C 1
ATOM 673 O O . ASP A 1 83 ? 8.937 3.826 -3.086 1.00 82.06 83 ASP A O 1
ATOM 677 N N . THR A 1 84 ? 7.785 5.104 -4.559 1.00 83.75 84 THR A N 1
ATOM 678 C CA . THR A 1 84 ? 6.757 5.599 -3.645 1.00 83.75 84 THR A CA 1
ATOM 679 C C . THR A 1 84 ? 5.868 4.455 -3.183 1.00 83.75 84 THR A C 1
ATOM 681 O O . THR A 1 84 ? 5.764 4.240 -1.979 1.00 83.75 84 THR A O 1
ATOM 684 N N . VAL A 1 85 ? 5.311 3.670 -4.104 1.00 85.19 85 VAL A N 1
ATOM 685 C CA . VAL A 1 85 ? 4.443 2.525 -3.796 1.00 85.19 85 VAL A CA 1
ATOM 686 C C . VAL A 1 85 ? 5.144 1.531 -2.883 1.00 85.19 85 VAL A C 1
ATOM 688 O O . VAL A 1 85 ? 4.606 1.173 -1.838 1.00 85.19 85 VAL A O 1
ATOM 691 N N . LEU A 1 86 ? 6.375 1.125 -3.207 1.00 84.00 86 LEU A N 1
ATOM 692 C CA . LEU A 1 86 ? 7.114 0.175 -2.375 1.00 84.00 86 LEU A CA 1
ATOM 693 C C . LEU A 1 86 ? 7.412 0.731 -0.976 1.00 84.00 86 LEU A C 1
ATOM 695 O O . LEU A 1 86 ? 7.393 -0.020 -0.004 1.00 84.00 86 LEU A O 1
ATOM 699 N N . ARG A 1 87 ? 7.675 2.036 -0.841 1.00 82.88 87 ARG A N 1
ATOM 700 C CA . ARG A 1 87 ? 7.838 2.678 0.476 1.00 82.88 87 ARG A CA 1
ATOM 701 C C . ARG A 1 87 ? 6.530 2.720 1.255 1.00 82.88 87 ARG A C 1
ATOM 703 O O . ARG A 1 87 ? 6.516 2.407 2.442 1.00 82.88 87 ARG A O 1
ATOM 710 N N . VAL A 1 88 ? 5.433 3.083 0.599 1.00 82.81 88 VAL A N 1
ATOM 711 C CA . VAL A 1 88 ? 4.116 3.171 1.232 1.00 82.81 88 VAL A CA 1
ATOM 712 C C . VAL A 1 88 ? 3.670 1.792 1.700 1.00 82.81 88 VAL A C 1
ATOM 714 O O . VAL A 1 88 ? 3.315 1.662 2.864 1.00 82.81 88 VAL A O 1
ATOM 717 N N . LEU A 1 89 ? 3.781 0.754 0.864 1.00 83.81 89 LEU A N 1
ATOM 718 C CA . LEU A 1 89 ? 3.433 -0.624 1.229 1.00 83.81 89 LEU A CA 1
ATOM 719 C C . LEU A 1 89 ? 4.318 -1.202 2.339 1.00 83.81 89 LEU A C 1
ATOM 721 O O . LEU A 1 89 ? 3.909 -2.117 3.051 1.00 83.81 89 LEU A O 1
ATOM 725 N N . ASN A 1 90 ? 5.529 -0.670 2.517 1.00 83.62 90 ASN A N 1
ATOM 726 C CA . ASN A 1 90 ? 6.380 -1.014 3.651 1.00 83.62 90 ASN A CA 1
ATOM 727 C C . ASN A 1 90 ? 5.948 -0.309 4.949 1.00 83.62 90 ASN A C 1
ATOM 729 O O . ASN A 1 90 ? 6.553 -0.540 5.988 1.00 83.62 90 ASN A O 1
ATOM 733 N N . ASN A 1 91 ? 4.908 0.529 4.895 1.00 77.38 91 ASN A N 1
ATOM 734 C CA . ASN A 1 91 ? 4.462 1.418 5.965 1.00 77.38 91 ASN A CA 1
ATOM 735 C C . ASN A 1 91 ? 5.490 2.512 6.318 1.00 77.38 91 ASN A C 1
ATOM 737 O O . ASN A 1 91 ? 5.281 3.293 7.237 1.00 77.38 91 ASN A O 1
ATOM 741 N N . ASP A 1 92 ? 6.574 2.646 5.554 1.00 72.31 92 ASP A N 1
ATOM 742 C CA . ASP A 1 92 ? 7.610 3.657 5.783 1.00 72.31 92 ASP A CA 1
ATOM 743 C C . ASP A 1 92 ? 7.021 5.074 5.659 1.00 72.31 92 ASP A C 1
ATOM 745 O O . ASP A 1 92 ? 7.192 5.923 6.532 1.00 72.31 92 ASP A O 1
ATOM 749 N N . ARG A 1 93 ? 6.206 5.304 4.621 1.00 70.69 93 ARG A N 1
ATOM 750 C CA . ARG A 1 93 ? 5.615 6.624 4.345 1.00 70.69 93 ARG A CA 1
ATOM 751 C C . ARG A 1 93 ? 4.400 6.955 5.216 1.00 70.69 93 ARG A C 1
ATOM 753 O O . ARG A 1 93 ? 4.253 8.101 5.627 1.00 70.69 93 ARG A O 1
ATOM 760 N N . LEU A 1 94 ? 3.573 5.956 5.536 1.00 72.00 94 LEU A N 1
ATOM 761 C CA . LEU A 1 94 ? 2.461 6.078 6.489 1.00 72.00 94 LEU A CA 1
ATOM 762 C C . LEU A 1 94 ? 2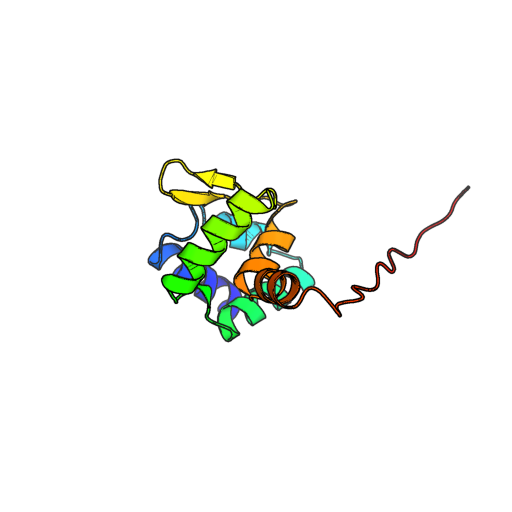.987 6.402 7.891 1.00 72.00 94 LEU A C 1
ATOM 764 O O . LEU A 1 94 ? 2.543 7.364 8.512 1.00 72.00 94 LEU A O 1
ATOM 768 N N . THR A 1 95 ? 4.004 5.669 8.352 1.00 63.97 95 THR A N 1
ATOM 769 C CA . THR A 1 95 ? 4.653 5.921 9.645 1.00 63.97 95 THR A CA 1
ATOM 770 C C . THR A 1 95 ? 5.346 7.280 9.663 1.00 63.97 95 THR A C 1
ATOM 772 O O . THR A 1 95 ? 5.199 8.008 10.641 1.00 63.97 95 THR A O 1
ATOM 775 N N . SER A 1 96 ? 6.044 7.657 8.584 1.00 64.94 96 SER A N 1
ATOM 776 C CA . SER A 1 96 ? 6.695 8.968 8.458 1.00 64.94 96 SER A CA 1
ATOM 777 C C . SER A 1 96 ? 5.690 10.121 8.529 1.00 64.94 96 SER A C 1
ATOM 779 O O . SER A 1 96 ? 5.964 11.127 9.180 1.00 64.94 96 SER A O 1
ATOM 781 N N . LYS A 1 97 ? 4.492 9.961 7.951 1.00 62.72 97 LYS A N 1
ATOM 782 C CA . LYS A 1 97 ? 3.425 10.962 8.059 1.00 62.72 97 LYS A CA 1
ATOM 783 C C . LYS A 1 97 ? 2.789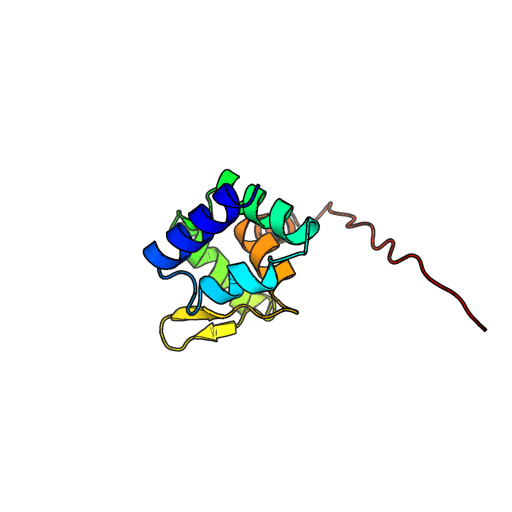 11.039 9.437 1.00 62.72 97 LYS A C 1
ATOM 785 O O . LYS A 1 97 ? 2.560 12.137 9.929 1.00 62.72 97 LYS A O 1
ATOM 790 N N . ILE A 1 98 ? 2.530 9.888 10.052 1.00 58.38 98 ILE A N 1
ATOM 791 C CA . ILE A 1 98 ? 1.931 9.809 11.388 1.00 58.38 98 ILE A CA 1
ATOM 792 C C . ILE A 1 98 ? 2.905 10.321 12.457 1.00 58.38 98 ILE A C 1
ATOM 794 O O . ILE A 1 98 ? 2.473 10.933 13.428 1.00 58.38 98 ILE A O 1
ATOM 798 N N . ASN A 1 99 ? 4.210 10.095 12.283 1.00 55.09 99 ASN A N 1
ATOM 799 C CA . ASN A 1 99 ? 5.220 10.519 13.253 1.00 55.09 99 ASN A CA 1
ATOM 800 C C . ASN A 1 99 ? 5.786 11.917 12.987 1.00 55.09 99 ASN A C 1
ATOM 802 O O . ASN A 1 99 ? 6.391 12.451 13.903 1.00 55.09 99 ASN A O 1
ATOM 806 N N . ALA A 1 100 ? 5.600 12.494 11.791 1.00 50.62 100 ALA A N 1
ATOM 807 C CA . ALA A 1 100 ? 5.947 13.866 11.373 1.00 50.62 100 ALA A CA 1
ATOM 808 C C . ALA A 1 100 ? 7.364 14.405 11.707 1.00 50.62 100 ALA A C 1
ATOM 810 O O . ALA A 1 100 ? 7.715 15.498 11.273 1.00 50.62 100 ALA A O 1
ATOM 811 N N . GLU A 1 101 ? 8.217 13.647 12.390 1.00 50.03 101 GLU A N 1
ATOM 812 C CA . GLU A 1 101 ? 9.563 14.010 12.808 1.00 50.03 101 GLU A CA 1
ATOM 813 C C . GLU A 1 101 ? 10.479 12.787 12.679 1.00 50.03 101 GLU A C 1
ATOM 815 O O . GLU A 1 101 ? 10.171 11.690 13.136 1.00 50.03 101 GLU A O 1
ATOM 820 N N . THR A 1 102 ? 11.662 12.998 12.104 1.00 43.31 102 THR A N 1
ATOM 821 C CA . THR A 1 102 ? 12.771 12.030 12.025 1.00 43.31 102 THR A CA 1
ATOM 822 C C . THR A 1 102 ? 12.643 10.940 10.961 1.00 43.31 102 THR A C 1
ATOM 824 O O . THR A 1 102 ? 12.749 9.754 11.236 1.00 43.31 102 THR A O 1
ATOM 827 N N . PHE A 1 103 ? 12.588 11.345 9.697 1.00 41.72 103 PHE A N 1
ATOM 828 C CA . PHE A 1 103 ? 13.560 10.787 8.759 1.00 41.72 103 PHE A CA 1
ATOM 829 C C . PHE A 1 103 ? 14.201 11.957 8.027 1.00 41.72 103 PHE A C 1
ATOM 831 O O . PHE A 1 103 ? 13.660 12.482 7.056 1.00 41.72 103 PHE A O 1
ATOM 838 N N . ASP A 1 104 ? 15.373 12.363 8.519 1.00 41.44 104 ASP A N 1
ATOM 839 C CA . ASP A 1 104 ? 16.398 12.982 7.686 1.00 41.44 104 ASP A CA 1
ATOM 840 C C . ASP A 1 104 ? 16.761 11.930 6.629 1.00 41.44 104 ASP A C 1
ATOM 842 O O . ASP A 1 104 ? 17.682 11.125 6.775 1.00 41.44 104 ASP A O 1
ATOM 846 N N . ALA A 1 105 ? 15.916 11.809 5.605 1.00 42.84 105 ALA A N 1
ATOM 847 C CA . ALA A 1 105 ? 16.278 11.110 4.397 1.00 42.84 105 ALA A CA 1
ATOM 848 C C . ALA A 1 105 ? 17.332 11.998 3.752 1.00 42.84 105 ALA A C 1
ATOM 850 O O . ALA A 1 105 ? 17.002 12.869 2.956 1.00 42.84 105 ALA A O 1
ATOM 851 N N . ASP A 1 106 ? 18.575 11.797 4.187 1.00 43.81 106 ASP A N 1
ATOM 852 C CA . ASP A 1 106 ? 19.818 12.275 3.611 1.00 43.81 106 ASP A CA 1
ATOM 853 C C . ASP A 1 106 ? 19.685 12.259 2.083 1.00 43.81 106 ASP A C 1
ATOM 855 O O . ASP A 1 106 ? 19.956 11.256 1.416 1.00 43.81 106 ASP A O 1
ATOM 859 N N . VAL A 1 107 ? 19.228 13.373 1.501 1.00 44.00 107 VAL A N 1
ATOM 860 C CA . VAL A 1 107 ? 19.286 13.602 0.060 1.00 44.00 107 VAL A CA 1
ATOM 861 C C . VAL A 1 107 ? 20.740 13.946 -0.238 1.00 44.00 107 VAL A C 1
ATOM 863 O O . VAL A 1 107 ? 21.086 15.052 -0.640 1.00 44.00 107 VAL A O 1
ATOM 866 N N . LYS A 1 108 ? 21.637 12.973 -0.065 1.00 43.31 108 LYS A N 1
ATOM 867 C CA . LYS A 1 108 ? 22.918 12.972 -0.764 1.00 43.31 108 LYS A CA 1
ATOM 868 C C . LYS A 1 108 ? 22.663 12.522 -2.194 1.00 43.31 108 LYS A C 1
ATOM 870 O O . LYS A 1 108 ? 23.093 11.451 -2.615 1.00 43.31 108 LYS A O 1
ATOM 875 N N . HIS A 1 109 ? 22.008 13.375 -2.978 1.00 45.22 109 HIS A N 1
ATOM 876 C CA . HIS A 1 109 ? 22.216 13.339 -4.418 1.00 45.22 109 HIS A CA 1
ATOM 877 C C . HIS A 1 109 ? 23.541 14.050 -4.709 1.00 45.22 109 HIS A C 1
ATOM 879 O O . HIS A 1 109 ? 23.596 15.237 -5.018 1.00 45.22 109 HIS A O 1
ATOM 885 N N . LYS A 1 110 ? 24.646 13.326 -4.507 1.00 44.97 110 LYS A N 1
ATOM 886 C CA . LYS A 1 110 ? 25.989 13.802 -4.826 1.00 44.97 110 LYS A CA 1
ATOM 887 C C . LYS A 1 110 ? 26.326 13.424 -6.280 1.00 44.97 110 LYS A C 1
ATOM 889 O O . LYS A 1 110 ? 26.795 12.317 -6.497 1.00 44.97 110 LYS A O 1
ATOM 894 N N . LEU A 1 111 ? 26.126 14.395 -7.190 1.00 54.97 111 LEU A N 1
ATOM 895 C CA . LEU A 1 111 ? 26.995 14.814 -8.324 1.00 54.97 111 LEU A CA 1
ATOM 896 C C . LEU A 1 111 ? 27.274 13.815 -9.488 1.00 54.97 111 LEU A C 1
ATOM 898 O O . LEU A 1 111 ? 27.353 12.611 -9.275 1.00 54.97 111 LEU A O 1
ATOM 902 N N . PRO A 1 112 ? 27.470 14.311 -10.733 1.00 50.66 112 PRO A N 1
ATOM 903 C CA . PRO A 1 112 ? 28.757 14.915 -11.089 1.00 50.66 112 PRO A CA 1
ATOM 904 C C . PRO A 1 112 ? 28.679 16.319 -11.703 1.00 50.66 112 PRO A C 1
ATOM 906 O O . PRO A 1 112 ? 27.730 16.703 -12.377 1.00 50.66 112 PRO A O 1
ATOM 909 N N . ALA A 1 113 ? 29.747 17.061 -11.425 1.00 51.47 113 ALA A N 1
ATOM 910 C CA . ALA A 1 113 ? 30.124 18.313 -12.053 1.00 51.47 113 ALA A CA 1
ATOM 911 C C . ALA A 1 113 ? 30.425 18.155 -13.553 1.00 51.47 113 ALA A C 1
ATOM 913 O O . ALA A 1 113 ? 30.789 17.059 -13.984 1.00 51.47 113 ALA A O 1
ATOM 914 N N . ALA A 1 114 ? 30.383 19.301 -14.248 1.00 36.62 114 ALA A N 1
ATOM 915 C CA . ALA A 1 114 ? 31.208 19.738 -15.389 1.00 36.62 114 ALA A CA 1
ATOM 916 C C . ALA A 1 114 ? 30.371 20.236 -16.583 1.00 36.62 114 ALA A C 1
ATOM 918 O O . ALA A 1 114 ? 29.240 19.775 -16.763 1.00 36.62 114 ALA A O 1
ATOM 919 N N . PRO A 1 115 ? 30.935 21.099 -17.451 1.00 56.53 115 PRO A N 1
ATOM 920 C CA . PRO A 1 115 ? 32.288 21.685 -17.439 1.00 56.53 115 PRO A CA 1
ATOM 921 C C . PRO A 1 115 ? 32.383 23.121 -16.906 1.00 56.53 115 PRO A C 1
ATOM 923 O O . PRO A 1 115 ? 31.394 23.878 -17.012 1.00 56.53 115 PRO A O 1
#

Secondary structure (DSSP, 8-state):
--HHHHHHHHHHHHTT-BS-HHHHHHHHTT-HHHHHHHHHHHHH-GGG-HHHHHHHHHHHHHHT---EE-TTSPEE--TTTHHHHHHHHTTHHHHHHHH-S--------------

Solvent-accessible surface area (backbone atoms only — not comparable to full-atom values): 6812 Å² total; per-residue (Å²): 125,64,66,64,53,52,53,47,33,48,51,32,47,77,66,48,50,30,69,53,35,64,52,55,49,61,68,26,61,90,40,65,72,48,47,52,39,49,47,47,19,58,74,62,44,44,73,77,37,67,70,50,48,53,50,52,50,53,50,37,68,74,67,60,76,70,78,42,65,42,97,88,68,10,38,47,73,45,86,83,39,43,66,54,52,38,35,41,46,46,41,52,51,56,50,48,61,77,59,72,67,86,75,85,73,78,80,76,81,76,80,84,87,83,135